Protein AF-A0A916F2F4-F1 (afdb_monomer)

Foldseek 3Di:
DVCVVVVHDDDDDDPPDCPVCVVVVVVVVCCVPPPPVVDVVPDDDPDPVVSVVSSVVVVVVD

Mean predicted aligned error: 5.57 Å

Sequence (62 aa):
MFLELNDIEHRTTKIGNPRTNGFVERFNRTVLDEFFRTAFRKRFYESLDALQQDLDAWLQEY

pLDDT: mean 90.71, std 9.12, range [65.38, 98.25]

Structure (mmCIF, N/CA/C/O backbone):
data_AF-A0A916F2F4-F1
#
_entry.id   AF-A0A916F2F4-F1
#
loop_
_atom_site.group_PDB
_atom_site.id
_atom_site.type_symbol
_atom_site.label_atom_id
_atom_site.label_alt_id
_atom_site.label_comp_id
_atom_site.label_asym_id
_atom_site.label_entity_id
_atom_site.label_seq_id
_atom_site.pdbx_PDB_ins_code
_atom_site.Cartn_x
_atom_site.Cartn_y
_atom_site.Cartn_z
_atom_site.occupancy
_atom_site.B_iso_or_equiv
_atom_site.auth_seq_id
_atom_site.auth_comp_id
_atom_site.auth_asym_id
_atom_site.auth_atom_id
_atom_site.pdbx_PDB_model_num
ATOM 1 N N . MET A 1 1 ? -25.182 -3.303 1.324 1.00 71.19 1 MET A N 1
ATOM 2 C CA . MET A 1 1 ? -25.801 -4.601 0.997 1.00 71.19 1 MET A CA 1
ATOM 3 C C . MET A 1 1 ? -24.807 -5.758 0.858 1.00 71.19 1 MET A C 1
ATOM 5 O O . MET A 1 1 ? -24.921 -6.653 1.670 1.00 71.19 1 MET A O 1
ATOM 9 N N . PHE A 1 2 ? -23.815 -5.789 -0.055 1.00 87.12 2 PHE A N 1
ATOM 10 C CA . PHE A 1 2 ? -22.888 -6.952 -0.137 1.00 87.12 2 PHE A CA 1
ATOM 11 C C . PHE A 1 2 ? -22.139 -7.244 1.176 1.00 87.12 2 PHE A C 1
ATOM 13 O O . PHE A 1 2 ? -22.109 -8.382 1.620 1.00 87.12 2 PHE A O 1
ATOM 20 N N . LEU A 1 3 ? -21.575 -6.221 1.8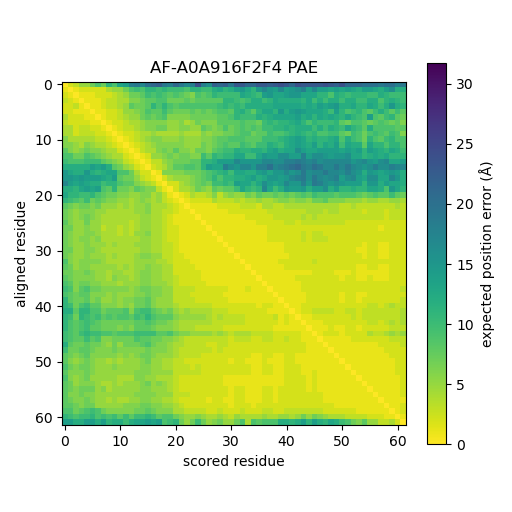24 1.00 88.75 3 LEU A N 1
ATOM 21 C CA . LEU A 1 3 ? -20.843 -6.397 3.084 1.00 88.75 3 LEU A CA 1
ATOM 22 C C . LEU A 1 3 ? -21.759 -6.854 4.232 1.00 88.75 3 LEU A C 1
ATOM 24 O O . LEU A 1 3 ? -21.423 -7.795 4.936 1.00 88.75 3 LEU A O 1
ATOM 28 N N . GLU A 1 4 ? -22.951 -6.265 4.348 1.00 89.25 4 GLU A N 1
ATOM 29 C CA . GLU A 1 4 ? -23.960 -6.652 5.349 1.00 89.25 4 GLU A CA 1
ATOM 30 C C . GLU A 1 4 ? -24.452 -8.093 5.157 1.00 89.25 4 GLU A C 1
ATOM 32 O O . GLU A 1 4 ? -24.673 -8.792 6.134 1.00 89.25 4 GLU A O 1
ATOM 37 N N . LEU A 1 5 ? -24.577 -8.561 3.908 1.00 93.00 5 LEU A N 1
ATOM 38 C CA . LEU A 1 5 ? -24.927 -9.955 3.598 1.00 93.00 5 LEU A CA 1
ATOM 39 C C . LEU A 1 5 ? -23.828 -10.956 3.994 1.00 93.00 5 LEU A C 1
ATOM 41 O O . LEU A 1 5 ? -24.106 -12.147 4.074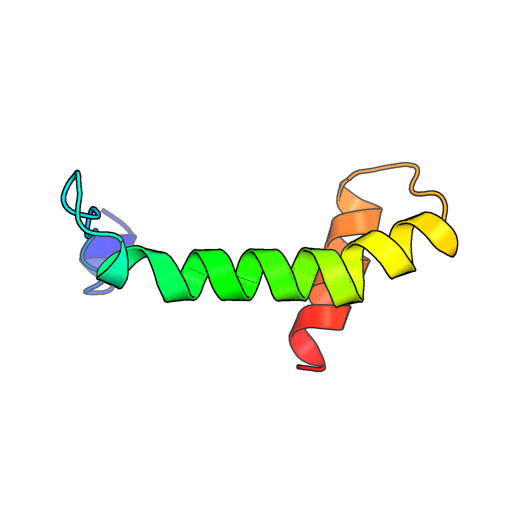 1.00 93.00 5 LEU A O 1
ATOM 45 N N . ASN A 1 6 ? -22.597 -10.485 4.207 1.00 93.50 6 ASN A N 1
ATOM 46 C CA . ASN A 1 6 ? -21.466 -11.288 4.675 1.00 93.50 6 ASN A CA 1
ATOM 47 C C . ASN A 1 6 ? -21.176 -11.057 6.171 1.00 93.50 6 ASN A C 1
ATOM 49 O O . ASN A 1 6 ? -20.072 -11.355 6.620 1.00 93.50 6 ASN A O 1
ATOM 53 N N . ASP A 1 7 ? -22.121 -10.479 6.922 1.00 92.00 7 ASP A N 1
ATOM 54 C CA . ASP A 1 7 ? -21.958 -10.114 8.338 1.00 92.00 7 ASP A CA 1
ATOM 55 C C . ASP A 1 7 ? -20.759 -9.174 8.599 1.00 92.00 7 ASP A C 1
ATOM 57 O O . ASP A 1 7 ? -20.160 -9.162 9.676 1.00 92.00 7 ASP A O 1
ATOM 61 N N . ILE A 1 8 ? -20.395 -8.351 7.606 1.00 92.38 8 ILE A N 1
ATOM 62 C CA . ILE A 1 8 ? -19.337 -7.342 7.721 1.00 92.38 8 ILE A CA 1
ATOM 63 C C . ILE A 1 8 ? -19.972 -5.980 8.006 1.00 92.38 8 ILE A C 1
ATOM 65 O O . ILE A 1 8 ? -20.523 -5.321 7.119 1.00 92.38 8 ILE A O 1
ATOM 69 N N . GLU A 1 9 ? -19.836 -5.524 9.250 1.00 89.31 9 GLU A N 1
ATOM 70 C CA . GLU A 1 9 ? -20.274 -4.194 9.673 1.00 89.31 9 GLU A CA 1
ATOM 71 C C . GLU A 1 9 ? -19.256 -3.107 9.298 1.00 89.31 9 GLU A C 1
ATOM 73 O O . GLU A 1 9 ? -18.053 -3.216 9.555 1.00 89.31 9 GLU A O 1
ATOM 78 N N . HIS A 1 10 ? -19.742 -1.995 8.738 1.00 83.44 10 HIS A N 1
ATOM 79 C CA . HIS A 1 10 ? -18.908 -0.817 8.530 1.00 83.44 10 HIS A CA 1
ATOM 80 C C . HIS A 1 10 ? -18.722 -0.053 9.845 1.00 83.44 10 HIS A C 1
ATOM 82 O O . HIS A 1 10 ? -19.684 0.430 10.442 1.00 83.44 10 HIS A O 1
ATOM 88 N N . ARG A 1 11 ? -17.468 0.126 10.267 1.00 82.06 11 ARG A N 1
ATOM 89 C CA . ARG A 1 11 ? -17.117 0.912 11.453 1.00 82.06 11 ARG A CA 1
ATOM 90 C C . ARG A 1 11 ? -16.312 2.144 11.066 1.00 82.06 11 ARG A C 1
ATOM 92 O O . ARG A 1 11 ? -15.286 2.041 10.402 1.00 82.06 11 ARG A O 1
ATOM 99 N N . THR A 1 12 ? -16.725 3.302 11.570 1.00 80.88 12 THR A N 1
ATOM 100 C CA . THR A 1 12 ? -15.958 4.545 11.453 1.00 80.88 12 THR A CA 1
ATOM 101 C C . THR A 1 12 ? -15.082 4.777 12.685 1.00 80.88 12 THR A C 1
ATOM 103 O O . THR A 1 12 ? -15.393 4.361 13.809 1.00 80.88 12 THR A O 1
ATOM 106 N N . THR A 1 13 ? -13.951 5.452 12.483 1.00 76.00 13 THR A N 1
ATOM 107 C CA . THR A 1 13 ? -13.091 5.907 13.581 1.00 76.00 13 THR A CA 1
ATOM 108 C C . THR A 1 13 ? -13.730 7.115 14.263 1.00 76.00 13 THR A C 1
ATOM 110 O O . THR A 1 13 ? -14.133 8.070 13.602 1.00 76.00 13 THR A O 1
ATOM 113 N N . LYS A 1 14 ? -13.804 7.098 15.601 1.00 76.62 14 LYS A N 1
ATOM 114 C CA . LYS A 1 14 ? -14.242 8.270 16.370 1.00 76.62 14 LYS A CA 1
ATOM 115 C C . LYS A 1 14 ? -13.242 9.416 16.185 1.00 76.62 14 LYS A C 1
ATOM 117 O O . LYS A 1 14 ? -12.040 9.223 16.369 1.00 76.62 14 LYS A O 1
ATOM 122 N N . ILE A 1 15 ? -13.751 10.607 15.875 1.00 76.81 15 ILE A N 1
ATOM 123 C CA . ILE A 1 15 ? -12.952 11.833 15.749 1.00 76.81 15 ILE A CA 1
ATOM 124 C C . ILE A 1 15 ? -12.160 12.059 17.049 1.00 76.81 15 ILE A C 1
ATOM 126 O O . ILE A 1 15 ? -12.706 11.931 18.143 1.00 76.81 15 ILE A O 1
ATOM 130 N N . GLY A 1 16 ? -10.864 12.365 16.929 1.00 73.56 16 GLY A N 1
ATOM 131 C CA . GLY A 1 16 ? -9.988 12.665 18.068 1.00 73.56 16 GLY A CA 1
ATOM 132 C C . GLY A 1 16 ? -9.431 11.450 18.821 1.00 73.56 16 GLY A C 1
ATOM 133 O O . GLY A 1 16 ? -8.742 11.637 19.821 1.00 73.56 16 GLY A O 1
ATOM 134 N N . ASN A 1 17 ? -9.682 10.215 18.365 1.00 70.31 17 ASN A N 1
ATOM 135 C CA . ASN A 1 17 ? -9.090 9.016 18.964 1.00 70.31 17 ASN A CA 1
ATOM 136 C C . ASN A 1 17 ? -8.126 8.301 17.994 1.00 70.31 17 ASN A C 1
ATOM 138 O O . ASN A 1 17 ? -8.575 7.532 17.143 1.00 70.31 17 ASN A O 1
ATOM 142 N N . PRO A 1 18 ? -6.799 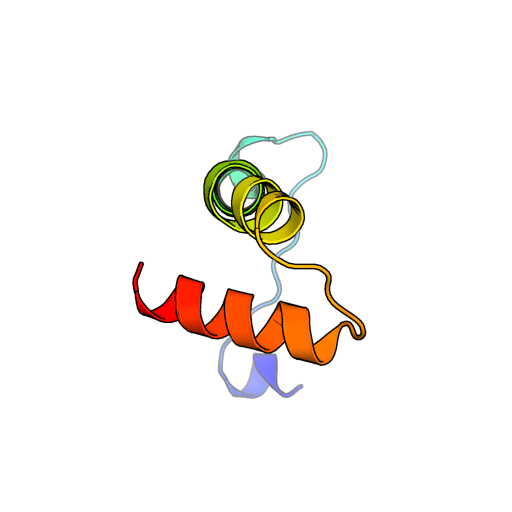8.475 18.149 1.00 65.38 18 PRO A N 1
ATOM 143 C CA . PRO A 1 18 ? -5.809 7.868 17.256 1.00 65.38 18 PRO A CA 1
ATOM 144 C C . PRO A 1 18 ? -5.676 6.345 17.431 1.00 65.38 18 PRO A C 1
ATOM 146 O O . PRO A 1 18 ? -5.093 5.672 16.583 1.00 65.38 18 PRO A O 1
ATOM 149 N N . ARG A 1 19 ? -6.223 5.751 18.506 1.00 68.00 19 ARG A N 1
ATOM 150 C CA . ARG A 1 19 ? -6.028 4.317 18.791 1.00 68.00 19 ARG A CA 1
ATOM 151 C C . ARG A 1 19 ? -6.659 3.403 17.745 1.00 68.00 19 ARG A C 1
ATOM 153 O O . ARG A 1 19 ? -6.107 2.339 17.483 1.00 68.00 19 ARG A O 1
ATOM 160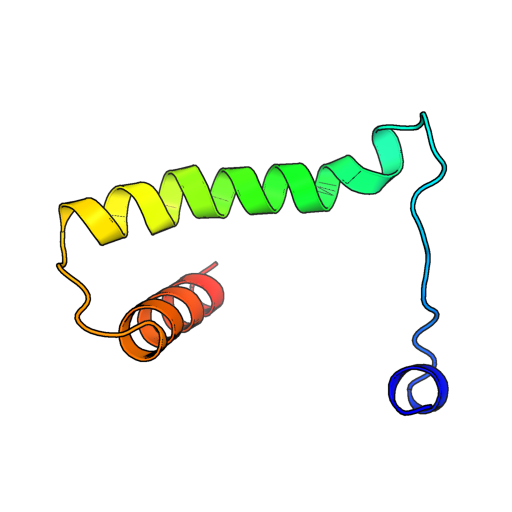 N N . THR A 1 20 ? -7.790 3.789 17.156 1.00 69.69 20 THR A N 1
ATOM 161 C CA . THR A 1 20 ? -8.510 2.929 16.202 1.00 69.69 20 THR A CA 1
ATOM 162 C C . THR A 1 20 ? -7.953 2.990 14.781 1.00 69.69 20 THR A C 1
ATOM 164 O O . THR A 1 20 ? -8.211 2.065 14.022 1.00 69.69 20 THR A O 1
ATOM 167 N N . ASN A 1 21 ? -7.160 4.012 14.424 1.00 81.00 21 ASN A N 1
ATOM 168 C CA . ASN A 1 21 ? -6.557 4.129 13.086 1.00 81.00 21 ASN A CA 1
ATOM 169 C C . ASN A 1 21 ? -5.122 3.579 13.000 1.00 81.00 21 ASN A C 1
ATOM 171 O O . ASN A 1 21 ? -4.590 3.370 11.913 1.00 81.00 21 ASN A O 1
ATOM 175 N N . GLY A 1 22 ? -4.491 3.298 14.144 1.00 84.94 22 GLY A N 1
ATOM 176 C CA . GLY A 1 22 ? -3.072 2.950 14.189 1.00 84.94 22 GLY A CA 1
ATOM 177 C C . GLY A 1 22 ? -2.688 1.688 13.405 1.00 84.94 22 GLY A C 1
ATOM 178 O O . GLY A 1 22 ? -1.538 1.567 12.998 1.00 84.94 22 GLY A O 1
ATOM 179 N N . PHE A 1 23 ? -3.610 0.744 13.181 1.00 86.44 23 PHE A N 1
ATOM 180 C CA . PHE A 1 23 ? -3.332 -0.428 12.341 1.00 86.44 23 PHE A CA 1
ATOM 181 C C . PHE A 1 23 ? -3.143 -0.035 10.872 1.00 86.44 23 PHE A C 1
ATOM 183 O O . PHE A 1 23 ? -2.115 -0.359 10.285 1.00 86.44 23 PHE A O 1
ATOM 190 N N . VAL A 1 24 ? -4.089 0.727 10.315 1.00 88.31 24 VAL A N 1
ATOM 191 C CA . VAL A 1 24 ? -4.036 1.212 8.928 1.00 88.31 24 VAL A CA 1
ATOM 192 C C . VAL A 1 24 ? -2.838 2.139 8.732 1.00 88.31 24 VAL A C 1
ATOM 194 O O . VAL A 1 24 ? -2.121 2.028 7.745 1.00 88.31 24 VAL A O 1
ATOM 197 N N . GLU A 1 25 ? -2.561 3.015 9.698 1.00 91.31 25 GLU A N 1
ATOM 198 C CA . GLU A 1 25 ? -1.396 3.905 9.648 1.00 91.31 25 GLU A CA 1
ATOM 199 C C . GLU A 1 25 ? -0.067 3.141 9.633 1.00 91.31 25 GLU A C 1
ATOM 201 O O . GLU A 1 25 ? 0.838 3.502 8.877 1.00 91.31 25 GLU A O 1
ATOM 206 N N . ARG A 1 26 ? 0.062 2.085 10.450 1.00 93.50 26 ARG A N 1
ATOM 207 C CA . ARG A 1 26 ? 1.254 1.225 10.447 1.00 93.50 26 ARG A CA 1
ATOM 208 C C . ARG A 1 26 ? 1.378 0.455 9.141 1.00 93.50 26 ARG A C 1
ATOM 210 O O . ARG A 1 26 ? 2.456 0.480 8.563 1.00 93.50 26 ARG A O 1
ATOM 217 N N . PHE A 1 27 ? 0.289 -0.141 8.654 1.00 94.19 27 PHE A N 1
ATOM 218 C CA . PHE A 1 27 ? 0.275 -0.826 7.363 1.00 94.19 27 PHE A CA 1
ATOM 219 C C . PHE A 1 27 ? 0.726 0.107 6.233 1.00 94.19 27 PHE A C 1
ATOM 221 O O . PHE A 1 27 ? 1.681 -0.200 5.529 1.00 94.19 27 PHE A O 1
ATOM 228 N N . ASN A 1 28 ? 0.136 1.302 6.130 1.00 95.19 28 ASN A N 1
ATOM 229 C CA . ASN A 1 28 ? 0.512 2.287 5.116 1.00 95.19 28 ASN A CA 1
ATOM 230 C C . ASN A 1 28 ? 1.991 2.689 5.209 1.00 95.19 28 ASN A C 1
ATOM 232 O O . ASN A 1 28 ? 2.629 2.918 4.183 1.00 95.19 28 ASN A O 1
ATOM 236 N N . ARG A 1 29 ? 2.550 2.771 6.424 1.00 96.69 29 ARG A N 1
ATOM 237 C CA . ARG A 1 29 ? 3.978 3.045 6.620 1.00 96.69 29 ARG A CA 1
ATOM 238 C C . ARG A 1 29 ? 4.851 1.887 6.142 1.00 96.69 29 ARG A C 1
ATOM 240 O O . ARG A 1 29 ? 5.804 2.149 5.421 1.00 96.69 29 ARG A O 1
ATOM 247 N N . THR A 1 30 ? 4.504 0.645 6.475 1.00 96.75 30 THR A N 1
ATOM 248 C CA . THR A 1 30 ? 5.213 -0.553 5.996 1.00 96.75 30 THR A CA 1
ATOM 249 C C . THR A 1 30 ? 5.193 -0.630 4.469 1.00 96.75 30 THR A C 1
ATOM 251 O O . THR A 1 30 ? 6.251 -0.715 3.853 1.00 96.75 30 THR A O 1
ATOM 254 N N . VAL A 1 31 ? 4.022 -0.487 3.838 1.00 97.38 31 VAL A N 1
ATOM 255 C CA . VAL A 1 31 ? 3.900 -0.499 2.368 1.00 97.38 31 VAL A CA 1
ATOM 256 C C . VAL A 1 31 ? 4.721 0.633 1.736 1.00 97.38 31 VAL A C 1
ATOM 258 O O . VAL A 1 31 ? 5.404 0.432 0.733 1.00 97.38 31 VAL A O 1
ATOM 261 N N . LEU A 1 32 ? 4.706 1.835 2.322 1.00 97.75 32 LEU A N 1
ATOM 262 C CA . LEU A 1 32 ? 5.514 2.953 1.834 1.00 97.75 32 LEU A CA 1
ATOM 263 C C . LEU A 1 32 ? 7.016 2.672 1.927 1.00 97.75 32 LEU A C 1
ATOM 265 O O . LEU A 1 32 ? 7.750 2.894 0.959 1.00 97.75 32 LEU A O 1
ATOM 269 N N . ASP A 1 33 ? 7.468 2.248 3.103 1.00 97.56 33 ASP A N 1
ATOM 270 C CA . ASP A 1 33 ? 8.882 2.133 3.433 1.00 97.56 33 ASP A CA 1
ATOM 271 C C . ASP A 1 33 ? 9.533 0.940 2.724 1.00 97.56 33 ASP A C 1
ATOM 273 O O . ASP A 1 33 ? 10.652 1.072 2.223 1.00 97.56 33 ASP A O 1
ATOM 277 N N . GLU A 1 34 ? 8.826 -0.186 2.636 1.00 97.19 34 GLU A N 1
ATOM 278 C CA . GLU A 1 34 ? 9.373 -1.452 2.146 1.00 97.19 34 GLU A CA 1
ATOM 279 C C . GLU A 1 34 ? 9.061 -1.688 0.667 1.00 97.19 34 GLU A C 1
ATOM 281 O O . GLU A 1 34 ? 9.970 -2.020 -0.102 1.00 97.19 34 GLU A O 1
ATOM 286 N N . PHE A 1 35 ? 7.817 -1.440 0.241 1.00 97.38 35 PHE A N 1
ATOM 287 C CA . PHE A 1 35 ? 7.406 -1.631 -1.148 1.00 97.38 35 PHE A CA 1
ATOM 288 C C . PHE A 1 35 ? 7.648 -0.380 -1.995 1.00 97.38 35 PHE A C 1
ATOM 290 O O . PHE A 1 35 ? 8.555 -0.379 -2.829 1.00 97.38 35 PHE A O 1
ATOM 297 N N . PHE A 1 36 ? 6.900 0.712 -1.790 1.00 97.62 36 PHE A N 1
ATOM 298 C CA . PHE A 1 36 ? 6.871 1.826 -2.753 1.00 97.62 36 PHE A CA 1
ATOM 299 C C . PHE A 1 36 ? 8.235 2.493 -2.955 1.00 97.62 36 PHE A C 1
ATOM 301 O O . PHE A 1 36 ? 8.648 2.725 -4.095 1.00 97.62 36 PHE A O 1
ATOM 308 N N . ARG A 1 37 ? 8.978 2.772 -1.875 1.00 97.62 37 ARG A N 1
ATOM 309 C CA . ARG A 1 37 ? 10.328 3.359 -1.987 1.00 97.62 37 ARG A CA 1
ATOM 310 C C . ARG A 1 37 ? 11.293 2.470 -2.765 1.00 97.62 37 ARG A C 1
ATOM 312 O O . ARG A 1 37 ? 12.163 2.992 -3.461 1.00 97.62 37 ARG A O 1
ATOM 319 N N . THR A 1 38 ? 11.162 1.155 -2.641 1.00 96.44 38 THR A N 1
ATOM 320 C CA . THR A 1 38 ? 12.011 0.188 -3.340 1.00 96.44 38 THR A CA 1
ATOM 321 C C . THR A 1 38 ? 11.573 0.030 -4.793 1.00 96.44 38 THR A C 1
ATOM 323 O O . THR A 1 38 ? 12.404 0.115 -5.698 1.00 96.44 38 THR A O 1
ATOM 326 N N . ALA A 1 39 ? 10.271 -0.146 -5.018 1.00 96.94 39 ALA A N 1
ATOM 327 C CA . ALA A 1 39 ? 9.642 -0.324 -6.319 1.00 96.94 39 ALA A CA 1
ATOM 328 C C . ALA A 1 39 ? 9.973 0.836 -7.265 1.00 96.94 39 ALA A C 1
ATOM 330 O O . ALA A 1 39 ? 10.547 0.610 -8.329 1.00 96.94 39 ALA A O 1
ATOM 331 N N . PHE A 1 40 ? 9.722 2.080 -6.845 1.00 97.19 40 PHE A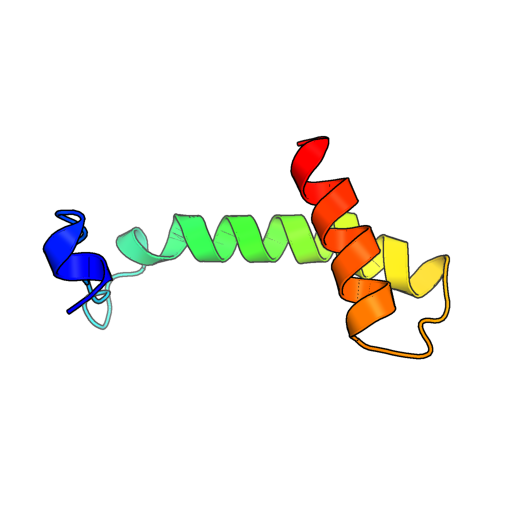 N 1
ATOM 332 C CA . PHE A 1 40 ? 9.951 3.261 -7.687 1.00 97.19 40 PHE A CA 1
ATOM 333 C C . PHE A 1 40 ? 11.429 3.594 -7.922 1.00 97.19 40 PHE A C 1
ATOM 335 O O . PHE A 1 40 ? 11.747 4.342 -8.842 1.00 97.19 40 PHE A O 1
ATOM 342 N N . ARG A 1 41 ? 12.352 3.042 -7.122 1.00 97.06 41 ARG A N 1
ATOM 343 C CA . ARG A 1 41 ? 13.798 3.144 -7.390 1.00 97.06 41 ARG A CA 1
ATOM 344 C C . ARG A 1 41 ? 14.285 2.111 -8.401 1.00 97.06 41 ARG A C 1
ATOM 346 O O . ARG A 1 41 ? 15.279 2.359 -9.073 1.00 97.06 41 ARG A O 1
ATOM 353 N N . LYS A 1 42 ? 13.640 0.943 -8.460 1.00 96.12 42 LYS A N 1
ATOM 354 C CA . LYS A 1 42 ? 14.085 -0.203 -9.269 1.00 96.12 42 LYS 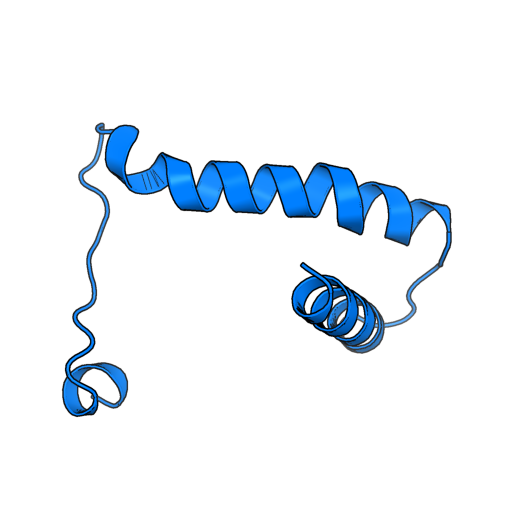A CA 1
ATOM 355 C C . LYS A 1 42 ? 13.394 -0.290 -10.624 1.00 96.12 42 LYS A C 1
ATOM 357 O O . LYS A 1 42 ? 13.994 -0.793 -11.569 1.00 96.12 42 LYS A O 1
ATOM 362 N N . ARG A 1 43 ? 12.144 0.159 -10.715 1.00 95.75 43 ARG A N 1
ATOM 363 C CA . ARG A 1 43 ? 11.296 -0.015 -11.893 1.00 95.75 43 ARG A CA 1
ATOM 364 C C . ARG A 1 43 ? 10.542 1.273 -12.194 1.00 95.75 43 ARG A C 1
ATOM 366 O O . ARG A 1 43 ? 9.972 1.896 -11.300 1.00 95.75 43 ARG A O 1
ATOM 373 N N . PHE A 1 44 ? 10.529 1.646 -13.469 1.0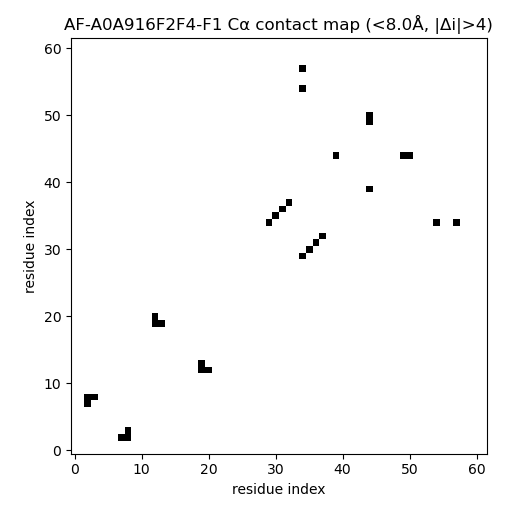0 96.44 44 PHE A N 1
ATOM 374 C CA . PHE A 1 44 ? 9.594 2.637 -13.984 1.00 96.44 44 PHE A CA 1
ATOM 375 C C . PHE A 1 44 ? 8.300 1.920 -14.377 1.00 96.44 44 PHE A C 1
ATOM 377 O O . PHE A 1 44 ? 8.341 0.919 -15.093 1.00 96.44 44 PHE A O 1
ATOM 384 N N . TYR A 1 45 ? 7.166 2.405 -13.879 1.00 97.69 45 TYR A N 1
ATOM 385 C CA . TYR A 1 45 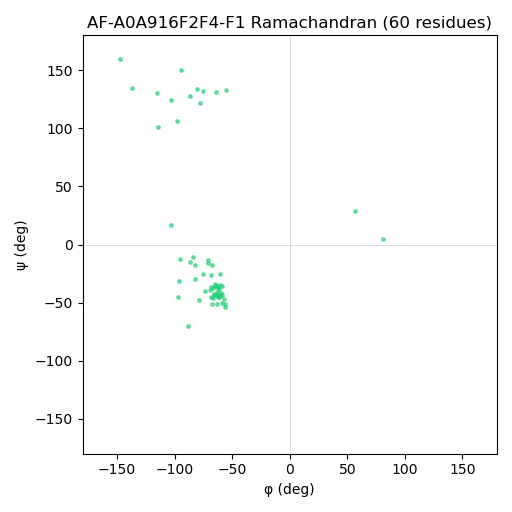? 5.853 1.828 -14.156 1.00 97.69 45 TYR A CA 1
ATOM 386 C C . TYR A 1 45 ? 5.124 2.695 -15.178 1.00 97.69 45 TYR A C 1
ATOM 388 O O . TYR A 1 45 ? 4.945 3.890 -14.962 1.00 97.69 45 TYR A O 1
ATOM 396 N N . GLU A 1 46 ? 4.692 2.086 -16.280 1.00 96.81 46 GLU A N 1
ATOM 397 C CA . GLU A 1 46 ? 3.970 2.774 -17.361 1.00 96.81 46 GLU A CA 1
ATOM 398 C C . GLU A 1 46 ? 2.454 2.844 -17.116 1.00 96.81 46 GLU A C 1
ATOM 400 O O . GLU A 1 46 ? 1.751 3.619 -17.761 1.00 96.81 46 GLU A O 1
ATOM 405 N N . SER A 1 47 ? 1.940 2.053 -16.170 1.00 97.81 47 SER A N 1
ATOM 406 C CA . SER A 1 47 ? 0.530 2.035 -15.785 1.00 97.81 47 SER A CA 1
ATOM 407 C C . SER A 1 47 ? 0.354 1.717 -14.300 1.00 97.81 47 SER A C 1
ATOM 409 O O . SER A 1 47 ? 1.230 1.130 -13.658 1.00 97.81 47 SER A O 1
ATOM 411 N N . LEU A 1 48 ? -0.809 2.088 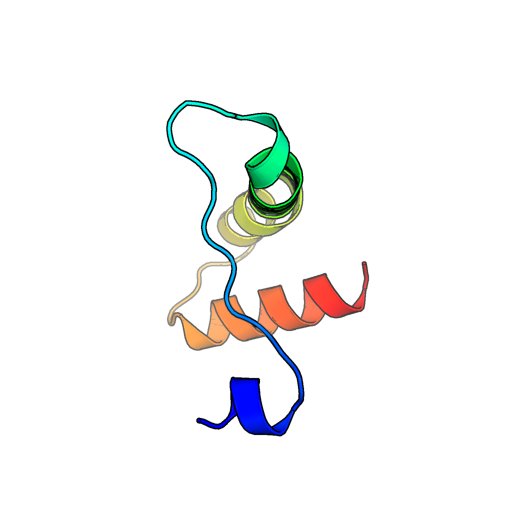-13.757 1.00 97.31 48 LEU A N 1
ATOM 412 C CA . LEU A 1 48 ? -1.194 1.725 -12.393 1.00 97.31 48 LEU A CA 1
ATOM 413 C C . LEU A 1 48 ? -1.381 0.212 -12.241 1.00 97.31 48 LEU A C 1
ATOM 415 O O . LEU A 1 48 ? -0.982 -0.333 -11.220 1.00 97.31 48 LEU A O 1
ATOM 419 N N . ASP A 1 49 ? -1.895 -0.470 -13.266 1.00 98.25 49 ASP A N 1
ATOM 420 C CA . ASP A 1 49 ? -2.087 -1.925 -13.237 1.00 98.25 49 ASP A CA 1
ATOM 421 C C . ASP A 1 49 ? -0.760 -2.673 -13.065 1.00 98.25 49 ASP A C 1
ATOM 423 O O . ASP A 1 49 ? -0.691 -3.657 -12.332 1.00 98.25 49 ASP A O 1
ATOM 427 N N . ALA A 1 50 ? 0.313 -2.188 -13.698 1.00 97.81 50 ALA A N 1
ATOM 428 C CA . ALA A 1 50 ? 1.641 -2.775 -13.544 1.00 97.81 50 ALA A CA 1
ATOM 429 C C . ALA A 1 50 ? 2.189 -2.596 -12.117 1.00 97.81 50 ALA A C 1
ATOM 431 O O . ALA A 1 50 ? 2.840 -3.496 -11.595 1.00 97.81 50 ALA A O 1
ATOM 432 N N . LEU A 1 51 ? 1.920 -1.451 -11.480 1.00 97.94 51 LEU A N 1
ATOM 433 C CA . LEU A 1 51 ? 2.280 -1.220 -10.079 1.00 97.94 51 LEU A CA 1
ATOM 434 C C . LEU A 1 51 ? 1.431 -2.080 -9.133 1.00 97.94 51 LEU A C 1
ATOM 436 O O . LEU A 1 51 ? 1.954 -2.593 -8.147 1.00 97.94 51 LEU A O 1
ATOM 440 N N . GLN A 1 52 ? 0.141 -2.243 -9.438 1.00 98.12 52 GLN A N 1
ATOM 441 C CA . GLN A 1 52 ? -0.786 -3.043 -8.642 1.00 98.12 52 GLN A CA 1
ATOM 442 C C . GLN A 1 52 ? -0.386 -4.521 -8.640 1.00 98.12 52 GLN A C 1
ATOM 444 O O . GLN A 1 52 ? -0.348 -5.118 -7.574 1.00 98.12 52 GLN A O 1
ATOM 449 N N . GLN A 1 53 ? -0.003 -5.086 -9.789 1.00 97.94 53 GLN A N 1
ATOM 450 C CA . GLN A 1 53 ? 0.464 -6.477 -9.873 1.00 97.94 53 GLN A CA 1
ATOM 451 C C . GLN A 1 53 ? 1.690 -6.738 -8.986 1.00 97.94 53 GLN A C 1
ATOM 453 O O . GLN A 1 53 ? 1.738 -7.743 -8.278 1.00 97.94 53 GLN A O 1
ATOM 458 N N . ASP A 1 54 ? 2.663 -5.824 -8.991 1.00 97.44 54 ASP A N 1
ATOM 459 C CA . ASP A 1 54 ? 3.855 -5.950 -8.148 1.00 97.44 54 ASP A CA 1
ATOM 460 C C . ASP A 1 54 ? 3.508 -5.783 -6.658 1.00 97.44 54 ASP A C 1
ATOM 462 O O . ASP A 1 54 ? 4.078 -6.478 -5.815 1.00 97.44 54 ASP A O 1
ATOM 466 N N . LEU A 1 55 ? 2.566 -4.890 -6.323 1.00 97.62 55 LEU A N 1
ATOM 467 C CA . LEU A 1 55 ? 2.088 -4.717 -4.949 1.00 97.62 55 LEU A CA 1
ATOM 468 C C . LEU A 1 55 ? 1.344 -5.963 -4.458 1.00 97.62 55 LEU A C 1
ATOM 470 O O . LEU A 1 55 ? 1.584 -6.404 -3.338 1.00 97.62 55 LEU A O 1
ATOM 474 N N . ASP A 1 56 ? 0.480 -6.542 -5.290 1.00 98.00 56 ASP A N 1
ATOM 475 C CA . ASP A 1 56 ? -0.272 -7.754 -4.968 1.00 98.00 56 ASP A CA 1
ATOM 476 C C . ASP A 1 56 ? 0.677 -8.928 -4.725 1.00 98.00 56 ASP A C 1
ATOM 478 O O . ASP A 1 56 ? 0.532 -9.631 -3.727 1.00 98.00 56 ASP A O 1
ATOM 482 N N . ALA A 1 57 ? 1.689 -9.103 -5.582 1.00 97.31 57 ALA A N 1
ATOM 483 C CA . ALA A 1 57 ? 2.720 -10.118 -5.389 1.00 97.31 57 ALA A CA 1
ATOM 484 C C . ALA A 1 57 ? 3.498 -9.896 -4.083 1.00 97.31 57 ALA A C 1
ATOM 486 O O . ALA A 1 57 ? 3.696 -10.834 -3.317 1.00 97.31 57 ALA A O 1
ATOM 487 N N . TRP A 1 58 ? 3.889 -8.653 -3.788 1.00 97.12 58 TRP A N 1
ATOM 488 C CA . TRP A 1 58 ? 4.578 -8.319 -2.541 1.00 97.12 58 TRP A CA 1
ATOM 489 C C . TRP A 1 58 ? 3.718 -8.595 -1.297 1.00 97.12 58 TRP A C 1
ATOM 491 O O . TRP A 1 58 ? 4.242 -9.076 -0.296 1.00 97.12 58 TRP A O 1
ATOM 501 N N . LEU A 1 59 ? 2.406 -8.345 -1.362 1.00 96.69 59 LEU A N 1
ATOM 502 C CA . LEU A 1 59 ? 1.470 -8.634 -0.272 1.00 96.69 59 LEU A CA 1
ATOM 503 C C . LEU A 1 59 ? 1.272 -10.137 -0.020 1.00 96.69 59 LEU A C 1
ATOM 505 O O . LEU A 1 59 ? 0.926 -10.494 1.098 1.00 96.69 59 LEU A O 1
ATOM 509 N N . GLN A 1 60 ? 1.458 -11.007 -1.021 1.00 96.50 60 GLN A N 1
ATOM 510 C CA . GLN A 1 60 ? 1.358 -12.465 -0.837 1.00 96.50 60 GLN A CA 1
ATOM 511 C C . GLN A 1 60 ? 2.577 -13.068 -0.123 1.00 96.50 60 GLN A C 1
ATOM 513 O O . GLN A 1 60 ? 2.463 -14.130 0.482 1.00 96.50 60 GLN A O 1
ATOM 518 N N . GLU A 1 61 ? 3.737 -12.418 -0.213 1.00 91.94 61 GLU A N 1
ATOM 519 C CA . GLU A 1 61 ? 4.986 -12.880 0.411 1.00 91.94 61 GLU A CA 1
ATOM 520 C C . GLU A 1 61 ? 5.111 -12.469 1.893 1.00 91.94 61 GLU A C 1
ATOM 522 O O . GLU A 1 61 ? 6.024 -12.930 2.580 1.00 91.94 61 GLU A O 1
ATOM 527 N N . TYR A 1 62 ? 4.224 -11.591 2.377 1.00 86.00 62 TYR A N 1
ATOM 528 C CA . TYR A 1 62 ? 4.210 -11.041 3.739 1.00 86.00 62 TYR A CA 1
ATOM 529 C C . TYR A 1 62 ? 3.236 -11.786 4.658 1.00 86.00 62 TYR A C 1
ATOM 531 O O . TYR A 1 62 ? 3.601 -12.015 5.836 1.00 86.00 62 TYR A O 1
#

Secondary structure (DSSP, 8-state):
-HHHHTT----PPPTT-GGGTHHHHHHHHHIIIIIIHHHHHH---SSHHHHHHHHHHHHH--

Solvent-accessible surface area (backbone atoms only — not comparable to full-atom values): 3963 Å² total; per-residue (Å²): 106,76,48,58,77,68,75,44,79,90,79,81,76,61,86,95,50,70,78,76,49,48,63,62,55,50,50,54,47,50,46,42,67,64,45,49,59,48,46,67,73,75,48,89,70,95,44,69,67,63,49,47,54,55,50,54,55,56,62,72,78,107

Nearest PDB structures (foldseek):
  5cz1-assembly2_B  TM=6.425E-01  e=3.836E-01  Mouse mammary tumor virus
  7vbm-assembly1_F  TM=3.902E-01  e=6.493E+00  Mus musculus
  7xnp-assembly1_F  TM=3.939E-01  e=7.565E+00  Xenopus laevis
  7yrd-assembly1_F  TM=3.980E-01  e=8.166E+00  Xenopus laevis
  5fea-assembly1_B  TM=2.503E-01  e=9.516E+00  Leishmania donovani BPK282A1

Radius of gyration: 15.88 Å; Cα contacts (8 Å, |Δi|>4): 15; chains: 1; bounding box: 40×26×36 Å